Protein AF-A0A2P8HRX0-F1 (afdb_monomer_lite)

Radius of gyration: 15.25 Å; chains: 1; bounding box: 27×47×35 Å

Secondary structure (DSSP, 8-state):
--GGGTTSS-------HHHHHHHHT--TT--HHHHHHHHHHHHHHHHHHHHH---HHHHHHHHHHHHHHHHHHHHHHHTT--

Organism: Chitinophaga niastensis (NCBI:txid536980)

Structure (mmCIF, N/CA/C/O backbone):
data_AF-A0A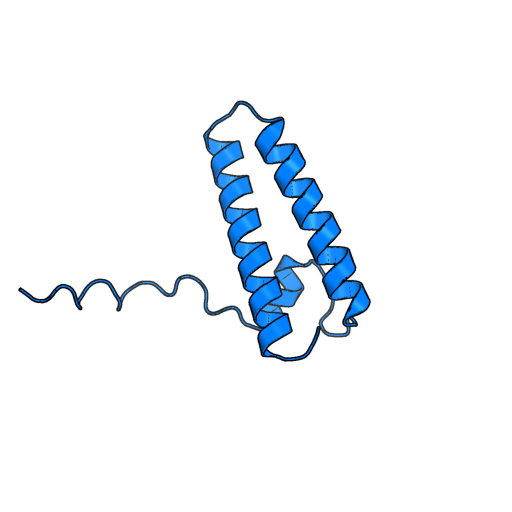2P8HRX0-F1
#
_entry.id   AF-A0A2P8HRX0-F1
#
loop_
_atom_site.group_PDB
_atom_site.id
_atom_site.type_symbol
_atom_site.label_atom_id
_atom_site.label_alt_id
_atom_site.label_comp_id
_atom_site.label_asym_id
_atom_site.label_entity_id
_atom_site.label_seq_id
_atom_site.pdbx_PDB_ins_code
_atom_site.Cartn_x
_atom_site.Cartn_y
_atom_site.Cartn_z
_atom_site.occupancy
_atom_site.B_iso_or_equiv
_atom_site.auth_seq_id
_atom_site.auth_comp_id
_atom_site.auth_asym_id
_atom_site.auth_atom_id
_atom_site.pdbx_PDB_model_num
ATOM 1 N N . MET A 1 1 ? -9.036 -38.208 -7.869 1.00 39.19 1 MET A N 1
ATOM 2 C CA . MET A 1 1 ? -7.825 -37.360 -7.895 1.00 39.19 1 MET A CA 1
ATOM 3 C C . MET A 1 1 ? -8.148 -36.085 -7.146 1.00 39.19 1 MET A C 1
ATOM 5 O O . MET A 1 1 ? -9.139 -35.443 -7.460 1.00 39.19 1 MET A O 1
ATOM 9 N N . ARG A 1 2 ? -7.415 -35.837 -6.062 1.00 44.81 2 ARG A N 1
ATOM 10 C CA . ARG A 1 2 ? -7.767 -34.909 -4.985 1.00 44.81 2 ARG A CA 1
ATOM 11 C C . ARG A 1 2 ? -6.996 -33.607 -5.221 1.00 44.81 2 ARG A C 1
ATOM 13 O O . ARG A 1 2 ? -5.835 -33.511 -4.842 1.00 44.81 2 ARG A O 1
ATOM 20 N N . TYR A 1 3 ? -7.627 -32.639 -5.883 1.00 40.72 3 TYR A N 1
ATOM 21 C CA . TYR A 1 3 ? -7.069 -31.294 -6.098 1.00 40.72 3 TYR A CA 1
ATOM 22 C C . TYR A 1 3 ? -7.061 -30.435 -4.810 1.00 40.72 3 TYR A C 1
ATOM 24 O O . TYR A 1 3 ? -6.746 -29.254 -4.854 1.00 40.72 3 TYR A O 1
ATOM 32 N N . ASP A 1 4 ? -7.345 -31.029 -3.645 1.00 50.22 4 ASP A N 1
ATOM 33 C CA . ASP A 1 4 ? -7.444 -30.333 -2.352 1.00 50.22 4 ASP A CA 1
ATOM 34 C C . ASP A 1 4 ? -6.099 -30.122 -1.633 1.00 50.22 4 ASP A C 1
ATOM 36 O O . ASP A 1 4 ? -6.050 -29.497 -0.574 1.00 50.22 4 ASP A O 1
ATOM 40 N N . TYR A 1 5 ? -4.992 -30.657 -2.159 1.00 43.97 5 TYR A N 1
ATOM 41 C CA . TYR A 1 5 ? -3.704 -30.654 -1.447 1.00 43.97 5 TYR A CA 1
ATOM 42 C C . TYR A 1 5 ? -2.864 -29.384 -1.630 1.00 43.97 5 TYR A C 1
ATOM 44 O O . TYR A 1 5 ? -1.935 -29.158 -0.859 1.00 43.97 5 TYR A O 1
ATOM 52 N N . TRP A 1 6 ? -3.216 -28.520 -2.584 1.00 39.16 6 TRP A N 1
ATOM 53 C CA . TRP A 1 6 ? -2.495 -27.265 -2.829 1.00 39.16 6 TRP A CA 1
ATOM 54 C C . TRP A 1 6 ? -3.084 -26.050 -2.100 1.00 39.16 6 TRP A C 1
ATOM 56 O O . TRP A 1 6 ? -2.458 -24.997 -2.073 1.00 39.16 6 TRP A O 1
ATOM 66 N N . LEU A 1 7 ? -4.223 -26.203 -1.415 1.00 47.34 7 LEU A N 1
ATOM 67 C CA . LEU A 1 7 ? -4.817 -25.151 -0.577 1.00 47.34 7 LEU A CA 1
ATOM 68 C C . LEU A 1 7 ? -4.251 -25.102 0.855 1.00 47.34 7 LEU A C 1
ATOM 70 O O . LEU A 1 7 ? -4.735 -24.320 1.669 1.00 47.34 7 LEU A O 1
ATOM 74 N N . LYS A 1 8 ? -3.253 -25.933 1.199 1.00 43.81 8 LYS A N 1
ATOM 75 C CA . LYS A 1 8 ? -2.781 -26.059 2.590 1.00 43.81 8 LYS A CA 1
ATOM 76 C C . LYS A 1 8 ? -1.394 -25.509 2.911 1.00 43.81 8 LYS A C 1
ATOM 78 O O . LYS A 1 8 ? -1.151 -25.324 4.098 1.00 43.81 8 LYS A O 1
ATOM 83 N N . HIS A 1 9 ? -0.495 -25.223 1.966 1.00 42.16 9 HIS A N 1
ATOM 84 C CA . HIS A 1 9 ? 0.915 -24.922 2.303 1.00 42.16 9 HIS A CA 1
ATOM 85 C C . HIS A 1 9 ? 1.505 -23.662 1.644 1.00 42.16 9 HIS A C 1
ATOM 87 O O . HIS A 1 9 ? 2.621 -23.687 1.143 1.00 42.16 9 HIS A O 1
ATOM 93 N N . THR A 1 10 ? 0.797 -22.536 1.763 1.00 39.69 10 THR A N 1
ATOM 94 C CA . THR A 1 10 ? 1.428 -21.213 1.952 1.00 39.69 10 THR A CA 1
ATOM 95 C C . THR A 1 10 ? 0.385 -20.247 2.515 1.00 39.69 10 THR A C 1
ATOM 97 O O . THR A 1 10 ? -0.667 -20.100 1.892 1.00 39.69 10 THR A O 1
ATOM 100 N N . PRO A 1 11 ? 0.619 -19.571 3.656 1.00 43.25 11 PRO A N 1
ATOM 101 C CA . PRO A 1 11 ? -0.195 -18.429 4.024 1.00 43.25 11 PRO A CA 1
ATOM 102 C C . PRO A 1 11 ? 0.175 -17.319 3.043 1.00 43.25 11 PRO A C 1
ATOM 104 O O . PRO A 1 11 ? 1.167 -16.616 3.227 1.00 43.25 11 PRO A O 1
ATOM 107 N N . ILE A 1 12 ? -0.596 -17.181 1.969 1.00 50.31 12 ILE A N 1
ATOM 108 C CA . ILE A 1 12 ? -0.643 -15.936 1.209 1.00 50.31 12 ILE A CA 1
ATOM 109 C C . ILE A 1 12 ? -1.306 -14.940 2.167 1.00 50.31 12 ILE A C 1
ATOM 111 O O . ILE A 1 12 ? -2.524 -14.827 2.233 1.00 50.31 12 ILE A O 1
ATOM 115 N N . THR A 1 13 ? -0.464 -14.387 3.043 1.00 54.78 13 THR A N 1
ATOM 116 C CA . THR A 1 13 ? -0.684 -13.210 3.885 1.00 54.78 13 THR A CA 1
ATOM 117 C C . THR A 1 13 ? -2.010 -13.196 4.638 1.00 54.78 13 THR A C 1
ATOM 119 O O . THR A 1 13 ? -2.976 -12.554 4.236 1.00 54.78 13 THR A O 1
ATOM 122 N N . MET A 1 14 ? -2.039 -13.826 5.817 1.00 65.94 14 MET A N 1
ATOM 123 C CA . MET A 1 14 ? -2.994 -13.402 6.839 1.00 65.94 14 MET A CA 1
ATOM 124 C C . MET A 1 14 ? -2.657 -11.945 7.181 1.00 65.94 14 MET A C 1
ATOM 126 O O . MET A 1 14 ? -1.700 -11.693 7.910 1.00 65.94 14 MET A O 1
ATOM 130 N N . ILE A 1 15 ? -3.382 -10.990 6.594 1.00 77.06 15 ILE A N 1
ATOM 131 C CA . ILE A 1 15 ? -3.237 -9.575 6.935 1.00 77.06 15 ILE A CA 1
ATOM 132 C C . ILE A 1 15 ? -3.617 -9.426 8.406 1.00 77.06 15 ILE A C 1
ATOM 134 O O . ILE A 1 15 ? -4.771 -9.624 8.794 1.00 77.06 15 ILE A O 1
ATOM 138 N N . THR A 1 16 ? -2.613 -9.144 9.231 1.00 88.00 16 THR A N 1
ATOM 139 C CA . THR A 1 16 ? -2.794 -8.707 10.613 1.00 88.00 16 THR A CA 1
ATOM 140 C C . THR A 1 16 ? -3.011 -7.200 10.634 1.00 88.00 16 THR A C 1
ATOM 142 O O . THR A 1 16 ? -2.686 -6.504 9.673 1.00 88.00 16 THR A O 1
ATOM 145 N N . GLU A 1 17 ? -3.562 -6.689 11.731 1.00 87.56 17 GLU A N 1
ATOM 146 C CA . GLU A 1 17 ? -3.793 -5.252 11.890 1.00 87.56 17 GLU A CA 1
ATOM 147 C C . GLU A 1 17 ? -2.477 -4.460 11.834 1.00 87.56 17 GLU A C 1
ATOM 149 O O . GLU A 1 17 ? -2.345 -3.550 11.022 1.00 87.56 17 GLU A O 1
ATOM 154 N N . GLU A 1 18 ? -1.461 -4.897 12.582 1.00 89.44 18 GLU A N 1
ATOM 155 C CA . GLU A 1 18 ? -0.101 -4.338 12.555 1.00 89.44 18 GLU A CA 1
ATOM 156 C C . GLU A 1 18 ? 0.481 -4.304 11.129 1.00 89.44 18 GLU A C 1
ATOM 158 O O . GLU A 1 18 ? 0.998 -3.286 10.668 1.00 89.44 18 GLU A O 1
ATOM 163 N N . ARG A 1 19 ? 0.343 -5.408 10.379 1.00 91.12 19 ARG A N 1
ATOM 164 C CA . ARG A 1 19 ? 0.815 -5.503 8.990 1.00 91.12 19 ARG A CA 1
ATOM 165 C C . ARG A 1 19 ? 0.065 -4.525 8.083 1.00 91.12 19 ARG A C 1
ATOM 167 O O . ARG A 1 19 ? 0.683 -3.926 7.207 1.00 91.12 19 ARG A O 1
ATOM 174 N N . ALA A 1 20 ? -1.241 -4.362 8.285 1.00 92.38 20 ALA A N 1
ATOM 175 C CA . ALA A 1 20 ? -2.075 -3.445 7.518 1.00 92.38 20 ALA A CA 1
ATOM 176 C C . ALA A 1 20 ? -1.645 -1.981 7.724 1.00 92.38 20 ALA A C 1
ATOM 178 O O . ALA A 1 20 ? -1.479 -1.248 6.746 1.00 92.38 20 ALA A O 1
ATOM 179 N N . PHE A 1 21 ? -1.374 -1.583 8.971 1.00 94.50 21 PHE A N 1
ATOM 180 C CA . PHE A 1 21 ? -0.819 -0.265 9.294 1.00 94.50 21 PHE A CA 1
ATOM 181 C C . PHE A 1 21 ? 0.584 -0.065 8.727 1.00 94.50 21 PHE A C 1
ATOM 183 O O . PHE A 1 21 ? 0.852 0.960 8.098 1.00 94.50 21 PHE A O 1
ATOM 190 N N . TYR A 1 22 ? 1.446 -1.076 8.838 1.00 94.44 22 TYR A N 1
ATOM 191 C CA . TYR A 1 22 ? 2.787 -1.050 8.259 1.00 94.44 22 TYR A CA 1
ATOM 192 C C . TYR A 1 22 ? 2.771 -0.836 6.737 1.00 94.44 22 TYR A C 1
ATOM 194 O O . TYR A 1 22 ? 3.525 -0.009 6.223 1.00 94.44 22 TYR A O 1
ATOM 202 N N . ILE A 1 23 ? 1.893 -1.538 6.010 1.00 93.81 23 ILE A N 1
ATOM 203 C CA . ILE A 1 23 ? 1.757 -1.402 4.549 1.00 93.81 23 ILE A CA 1
ATOM 204 C C . ILE A 1 23 ? 1.283 0.006 4.170 1.00 93.81 23 ILE A C 1
ATOM 206 O O . ILE A 1 23 ? 1.814 0.595 3.228 1.00 93.81 23 ILE A O 1
ATOM 210 N N . LEU A 1 24 ? 0.334 0.573 4.923 1.00 94.94 24 LEU A N 1
ATOM 211 C CA . LEU A 1 24 ? -0.099 1.958 4.725 1.00 94.94 24 LEU A CA 1
ATOM 212 C C . LEU A 1 24 ? 0.930 2.983 5.215 1.00 94.94 24 LEU A C 1
ATOM 214 O O . LEU A 1 24 ? 0.841 4.153 4.848 1.00 94.94 24 LEU A O 1
ATOM 218 N N . GLN A 1 25 ? 1.943 2.561 5.972 1.00 94.62 25 GLN A N 1
ATOM 219 C CA . GLN A 1 25 ? 2.899 3.451 6.632 1.00 94.62 25 GLN A CA 1
ATOM 220 C C . GLN A 1 25 ? 2.176 4.440 7.556 1.00 94.62 25 GLN A C 1
ATOM 222 O O . GLN A 1 25 ? 2.414 5.647 7.510 1.00 94.62 25 GLN A O 1
ATOM 227 N N . LEU A 1 26 ? 1.243 3.909 8.342 1.00 95.12 26 LEU A N 1
ATOM 228 C CA . LEU A 1 26 ? 0.446 4.636 9.320 1.00 95.12 26 LEU A CA 1
ATOM 229 C C . LEU A 1 26 ? 0.689 4.062 10.714 1.00 95.12 26 LEU A C 1
ATOM 231 O O . LEU A 1 26 ? 1.043 2.896 10.863 1.00 95.12 26 LEU A O 1
ATOM 235 N N . GLU A 1 27 ? 0.437 4.884 11.724 1.00 94.50 27 GLU A N 1
ATOM 236 C CA . GLU A 1 27 ? 0.332 4.435 13.112 1.00 94.50 27 GLU A CA 1
ATOM 237 C C . GLU A 1 27 ? -1.022 3.746 13.345 1.00 94.50 27 GLU A C 1
ATOM 239 O O . GLU A 1 27 ? -2.017 4.073 12.694 1.00 94.50 27 GLU A O 1
ATOM 244 N N . GLU A 1 28 ? -1.101 2.836 14.321 1.00 91.56 28 GLU A N 1
ATOM 245 C CA . GLU A 1 28 ? -2.343 2.101 14.635 1.00 91.56 28 GLU A CA 1
ATOM 246 C C . GLU A 1 28 ? -3.499 3.012 15.094 1.00 91.56 28 GLU A C 1
ATOM 248 O O . GLU A 1 28 ? -4.677 2.634 15.015 1.00 91.56 28 GLU A O 1
ATOM 253 N N . SER A 1 29 ? -3.168 4.230 15.539 1.00 93.38 29 SER A N 1
ATOM 254 C CA . SER A 1 29 ? -4.116 5.282 15.913 1.00 93.38 29 SER A CA 1
ATOM 255 C C . SER A 1 29 ? -4.733 6.020 14.722 1.00 93.38 29 SER A C 1
ATOM 257 O O . SER A 1 29 ? -5.546 6.916 14.945 1.00 93.38 29 SER A O 1
ATOM 259 N N . ALA A 1 30 ? -4.357 5.688 13.483 1.00 93.69 30 ALA A N 1
ATOM 260 C CA . ALA A 1 30 ? -4.886 6.362 12.307 1.00 93.69 30 ALA A CA 1
ATOM 261 C C . ALA A 1 30 ? -6.405 6.172 12.166 1.00 93.69 30 ALA A C 1
ATOM 263 O O . ALA A 1 30 ? -6.979 5.096 12.392 1.00 93.69 30 ALA A O 1
ATOM 264 N N . THR A 1 31 ? -7.044 7.267 11.780 1.00 95.38 31 THR A N 1
ATOM 265 C CA . THR A 1 31 ? -8.474 7.387 11.523 1.00 95.38 31 THR A CA 1
ATOM 266 C C . THR A 1 31 ? -8.859 6.772 10.179 1.00 95.38 31 THR A C 1
ATOM 268 O O . THR A 1 31 ? -8.021 6.521 9.313 1.00 95.38 31 THR A O 1
ATOM 271 N N . ALA A 1 32 ? -10.161 6.554 9.990 1.00 93.75 32 ALA A N 1
ATOM 272 C CA . ALA A 1 32 ? -10.719 6.060 8.735 1.00 93.75 32 ALA A CA 1
ATOM 273 C C . ALA A 1 32 ? -10.299 6.925 7.531 1.00 93.75 32 ALA A C 1
ATOM 275 O O . ALA A 1 32 ? -9.862 6.400 6.507 1.00 93.75 32 ALA A O 1
ATOM 276 N N . ASP A 1 33 ? -10.371 8.249 7.679 1.00 95.44 33 ASP A N 1
ATOM 277 C CA . ASP A 1 33 ? -10.029 9.197 6.618 1.00 95.44 33 ASP A CA 1
ATOM 278 C C . ASP A 1 33 ? -8.535 9.148 6.274 1.00 95.44 33 ASP A C 1
ATOM 280 O O . ASP A 1 33 ? -8.171 9.165 5.098 1.00 95.44 33 ASP A O 1
ATOM 284 N N . GLU A 1 34 ? -7.663 9.015 7.278 1.00 96.12 34 GLU A N 1
ATOM 285 C CA . GLU A 1 34 ? -6.219 8.848 7.070 1.00 96.12 34 GLU A CA 1
ATOM 286 C C . GLU A 1 34 ? -5.900 7.531 6.356 1.00 96.12 34 GLU A C 1
ATOM 288 O O . GLU A 1 34 ? -5.075 7.515 5.441 1.00 96.12 34 GLU A O 1
ATOM 293 N N . ILE A 1 35 ? -6.588 6.442 6.717 1.00 95.81 35 ILE A N 1
ATOM 294 C CA . ILE A 1 35 ? -6.460 5.134 6.059 1.00 95.81 35 ILE A CA 1
ATOM 295 C C . ILE A 1 35 ? -6.839 5.241 4.577 1.00 95.81 35 ILE A C 1
ATOM 297 O O . ILE A 1 35 ? -6.069 4.809 3.716 1.00 95.81 35 ILE A O 1
ATOM 301 N N . VAL A 1 36 ? -7.993 5.842 4.262 1.00 96.56 36 VAL A N 1
ATOM 302 C CA . VAL A 1 36 ? -8.466 6.000 2.875 1.00 96.56 36 VAL A CA 1
ATOM 303 C C . VAL A 1 36 ? -7.538 6.912 2.079 1.00 96.56 36 VAL A C 1
ATOM 305 O O . VAL A 1 36 ? -7.096 6.539 0.991 1.00 96.56 36 VAL A O 1
ATOM 308 N N . ALA A 1 37 ? -7.195 8.083 2.621 1.00 97.25 37 ALA A N 1
ATOM 309 C CA . ALA A 1 37 ? -6.311 9.029 1.950 1.00 97.25 37 ALA A CA 1
ATOM 310 C C . ALA A 1 37 ? -4.950 8.393 1.645 1.00 97.25 37 ALA A C 1
ATOM 312 O O . ALA A 1 37 ? -4.405 8.552 0.550 1.00 97.25 37 ALA A O 1
ATOM 313 N N . ARG A 1 38 ? -4.406 7.628 2.597 1.00 97.38 38 ARG A N 1
ATOM 314 C CA . ARG A 1 38 ? -3.108 6.984 2.426 1.00 97.38 38 ARG A CA 1
ATOM 315 C C . ARG A 1 38 ? -3.142 5.849 1.412 1.00 97.38 38 ARG A C 1
ATOM 317 O O . ARG A 1 38 ? -2.210 5.738 0.614 1.00 97.38 38 ARG A O 1
ATOM 324 N N . TYR A 1 39 ? -4.211 5.056 1.415 1.00 97.06 39 TYR A N 1
ATOM 325 C CA . TYR A 1 39 ? -4.455 4.029 0.408 1.00 97.06 39 TYR A CA 1
ATOM 326 C C . TYR A 1 39 ? -4.463 4.622 -1.008 1.00 97.06 39 TYR A C 1
ATOM 328 O O . TYR A 1 39 ? -3.709 4.151 -1.859 1.00 97.06 39 TYR A O 1
ATOM 336 N N . GLU A 1 40 ? -5.225 5.693 -1.252 1.00 97.25 40 GLU A N 1
ATOM 337 C CA . GLU A 1 40 ? -5.304 6.313 -2.584 1.00 97.25 40 GLU A CA 1
ATOM 338 C C . GLU A 1 40 ? -3.946 6.872 -3.039 1.00 97.25 40 GLU 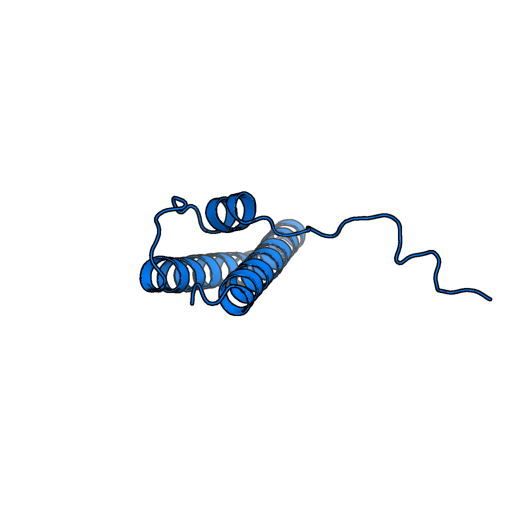A C 1
ATOM 340 O O . GLU A 1 40 ? -3.516 6.628 -4.169 1.00 97.25 40 GLU A O 1
ATOM 345 N N . ILE A 1 41 ? -3.204 7.533 -2.139 1.00 97.75 41 ILE A N 1
ATOM 346 C CA . ILE A 1 41 ? -1.855 8.044 -2.439 1.00 97.75 41 ILE A CA 1
ATOM 347 C C . ILE A 1 41 ? -0.913 6.908 -2.857 1.00 97.75 41 ILE A C 1
ATOM 349 O O . ILE A 1 41 ? -0.225 7.017 -3.875 1.00 97.75 41 ILE A O 1
ATOM 353 N N . LEU A 1 42 ? -0.852 5.822 -2.080 1.00 97.50 42 LEU A N 1
ATOM 354 C CA . LEU A 1 42 ? 0.043 4.697 -2.370 1.00 97.50 42 LEU A CA 1
ATOM 355 C C . LEU A 1 42 ? -0.364 3.971 -3.655 1.00 97.50 42 LEU A C 1
ATOM 357 O O . LEU A 1 42 ? 0.496 3.602 -4.458 1.00 97.50 42 LEU A O 1
ATOM 361 N N . LYS A 1 43 ? -1.668 3.817 -3.890 1.00 96.50 43 LYS A N 1
ATOM 362 C CA . LYS A 1 43 ? -2.210 3.182 -5.091 1.00 96.50 43 LYS A CA 1
ATOM 363 C C . LYS A 1 43 ? -1.812 3.934 -6.353 1.00 96.50 43 LYS A C 1
ATOM 365 O O . LYS A 1 43 ? -1.322 3.314 -7.304 1.00 96.50 43 LYS A O 1
ATOM 370 N N . ASP A 1 44 ? -1.965 5.255 -6.343 1.00 97.56 44 ASP A N 1
ATOM 371 C CA . ASP A 1 44 ? -1.567 6.117 -7.452 1.00 97.56 44 ASP A CA 1
ATOM 372 C C . ASP A 1 44 ? -0.050 6.102 -7.666 1.00 97.56 44 ASP A C 1
ATOM 374 O O . ASP A 1 44 ? 0.405 5.985 -8.807 1.00 97.56 44 ASP A O 1
ATOM 378 N N . GLN A 1 45 ? 0.743 6.135 -6.589 1.00 96.38 45 GLN A N 1
ATOM 379 C CA . GLN A 1 45 ? 2.203 6.026 -6.667 1.00 96.38 45 GLN A CA 1
ATOM 380 C C . GLN A 1 45 ? 2.644 4.705 -7.306 1.00 96.38 45 GLN A C 1
ATOM 382 O O . GLN A 1 45 ? 3.458 4.704 -8.232 1.00 96.38 45 GLN A O 1
ATOM 387 N N . TYR A 1 46 ? 2.097 3.576 -6.854 1.00 95.88 46 TYR A N 1
ATOM 388 C CA . TYR A 1 46 ? 2.450 2.265 -7.399 1.00 95.88 46 TYR A CA 1
ATOM 389 C C . TYR A 1 46 ? 1.981 2.101 -8.841 1.00 95.88 46 TYR A C 1
ATOM 391 O O . TYR A 1 46 ? 2.708 1.515 -9.645 1.00 95.88 46 TYR A O 1
ATOM 399 N N . ARG A 1 47 ? 0.810 2.653 -9.192 1.00 94.94 47 ARG A N 1
ATOM 400 C CA . ARG A 1 47 ? 0.318 2.662 -10.576 1.00 94.94 47 ARG A CA 1
ATOM 401 C C . ARG A 1 47 ? 1.281 3.419 -11.476 1.00 94.94 47 ARG A C 1
ATOM 403 O O . ARG A 1 47 ? 1.732 2.862 -12.468 1.00 94.94 47 ARG A O 1
ATOM 410 N N . LYS A 1 48 ? 1.641 4.642 -11.085 1.00 96.31 48 LYS A N 1
ATOM 411 C CA . LYS A 1 48 ? 2.542 5.497 -11.857 1.00 96.31 48 LYS A CA 1
ATOM 412 C C . LYS A 1 48 ? 3.879 4.806 -12.128 1.00 96.31 48 LYS A C 1
ATOM 414 O O . LYS A 1 48 ? 4.291 4.712 -13.275 1.00 96.31 48 LYS A O 1
A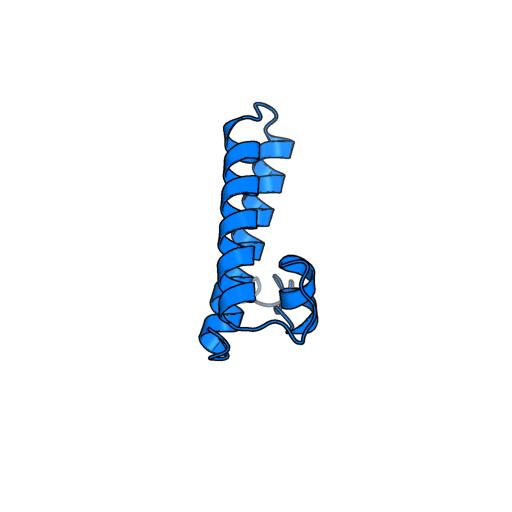TOM 419 N N . ILE A 1 49 ? 4.509 4.236 -11.098 1.00 94.25 49 ILE A N 1
ATOM 420 C CA . ILE A 1 49 ? 5.807 3.563 -11.259 1.00 94.25 49 ILE A CA 1
ATOM 421 C C . ILE A 1 49 ? 5.688 2.322 -12.151 1.00 94.25 49 ILE A C 1
ATOM 423 O O . ILE A 1 49 ? 6.548 2.093 -12.997 1.00 94.25 49 ILE A O 1
ATOM 427 N N . LYS A 1 50 ? 4.624 1.526 -11.988 1.00 93.44 50 LYS A N 1
ATOM 428 C CA . LYS A 1 50 ? 4.378 0.340 -12.819 1.00 93.44 50 LYS A CA 1
ATOM 429 C C . LYS A 1 50 ? 4.186 0.695 -14.296 1.00 93.44 50 LYS A C 1
ATOM 431 O O . LYS A 1 50 ? 4.634 -0.065 -15.152 1.00 93.44 50 LYS A O 1
ATOM 436 N N . ASP A 1 51 ? 3.500 1.795 -14.579 1.00 93.69 51 ASP A N 1
ATOM 437 C CA . ASP A 1 51 ? 3.161 2.194 -15.945 1.00 93.69 51 ASP A CA 1
ATOM 438 C C . ASP A 1 51 ? 4.337 2.905 -16.641 1.00 93.69 51 ASP A C 1
ATOM 440 O O . ASP A 1 51 ? 4.509 2.761 -17.848 1.00 93.69 51 ASP A O 1
ATOM 444 N N . GLU A 1 52 ? 5.176 3.619 -15.884 1.00 95.31 52 GLU A N 1
ATOM 445 C CA . GLU A 1 52 ? 6.349 4.342 -16.400 1.00 95.31 52 GLU A CA 1
ATOM 446 C C . GLU A 1 52 ? 7.607 3.466 -16.532 1.00 95.31 52 GLU A C 1
ATOM 448 O O . GLU A 1 52 ? 8.550 3.843 -17.225 1.00 95.31 52 GLU A O 1
ATOM 453 N N . THR A 1 53 ? 7.661 2.306 -15.869 1.00 93.69 53 THR A N 1
ATOM 454 C CA . THR A 1 53 ? 8.843 1.433 -15.899 1.00 93.69 53 THR A CA 1
ATOM 455 C C . THR A 1 53 ? 8.756 0.383 -17.006 1.00 93.69 53 THR A C 1
ATOM 457 O O . THR A 1 53 ? 7.787 -0.366 -17.111 1.00 93.69 53 THR A O 1
ATOM 460 N N . GLU A 1 54 ? 9.796 0.293 -17.835 1.00 92.19 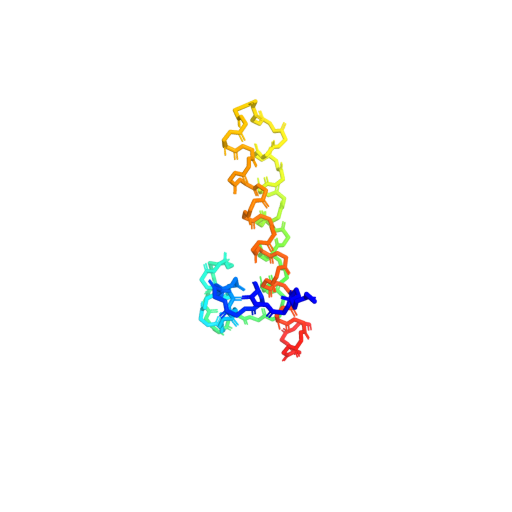54 GLU A N 1
ATOM 461 C CA . GLU A 1 54 ? 9.897 -0.728 -18.887 1.00 92.19 54 GLU A CA 1
ATOM 462 C C . GLU A 1 54 ? 10.408 -2.075 -18.348 1.00 92.19 54 GLU A C 1
ATOM 464 O O . GLU A 1 54 ? 10.073 -3.132 -18.889 1.00 92.19 54 GLU A O 1
ATOM 469 N N . ASP A 1 55 ? 11.176 -2.054 -17.251 1.00 96.12 55 ASP A N 1
ATOM 470 C CA . ASP A 1 55 ? 11.748 -3.252 -16.637 1.00 96.12 55 ASP A CA 1
ATOM 471 C C . ASP A 1 55 ? 10.649 -4.158 -16.068 1.00 96.12 55 ASP A C 1
ATOM 473 O O . ASP A 1 55 ? 9.993 -3.845 -15.071 1.00 96.12 55 ASP A O 1
ATOM 477 N N . LEU A 1 56 ? 10.473 -5.330 -16.683 1.00 94.69 56 LEU A N 1
ATOM 478 C CA . LEU A 1 56 ? 9.420 -6.283 -16.330 1.00 94.69 56 LEU A CA 1
ATOM 479 C C . LEU A 1 56 ? 9.479 -6.717 -14.862 1.00 94.69 56 LEU A C 1
ATOM 481 O O . LEU A 1 56 ? 8.434 -6.944 -14.248 1.00 94.69 56 LEU A O 1
ATOM 485 N N . ARG A 1 57 ? 10.679 -6.817 -14.276 1.00 95.56 57 ARG A N 1
ATOM 486 C CA . ARG A 1 57 ? 10.836 -7.201 -12.869 1.00 95.56 57 ARG A CA 1
ATOM 487 C C . ARG A 1 57 ? 10.302 -6.110 -11.944 1.00 95.56 57 ARG A C 1
ATOM 489 O O . ARG A 1 57 ? 9.572 -6.415 -11.001 1.00 95.56 57 ARG A O 1
ATOM 496 N N . THR A 1 58 ? 10.632 -4.856 -12.231 1.00 93.44 58 THR A N 1
ATOM 497 C CA . THR A 1 58 ? 10.124 -3.691 -11.505 1.00 93.44 58 THR A CA 1
ATOM 498 C C . THR A 1 58 ? 8.611 -3.575 -11.670 1.00 93.44 58 THR A C 1
ATOM 500 O O . THR A 1 58 ? 7.905 -3.441 -10.670 1.00 93.44 58 THR A O 1
ATOM 503 N N . ARG A 1 59 ? 8.080 -3.749 -12.888 1.00 95.38 59 ARG A N 1
ATOM 504 C CA . ARG A 1 59 ? 6.626 -3.774 -13.133 1.00 95.38 59 ARG A CA 1
ATOM 505 C C . ARG A 1 59 ? 5.921 -4.823 -12.277 1.00 95.38 59 ARG A C 1
ATOM 507 O O . ARG A 1 59 ? 4.945 -4.504 -11.601 1.00 95.38 59 ARG A O 1
ATOM 514 N N . LEU A 1 60 ? 6.431 -6.057 -12.272 1.00 95.81 60 LEU A N 1
ATOM 515 C CA . LEU A 1 60 ? 5.856 -7.150 -11.489 1.00 95.81 60 LEU A CA 1
ATOM 516 C C . LEU A 1 60 ? 5.900 -6.853 -9.986 1.00 95.81 60 LEU A C 1
ATOM 518 O O . LEU A 1 60 ? 4.909 -7.065 -9.292 1.00 95.81 60 LEU A O 1
ATOM 522 N N . ALA A 1 61 ? 7.015 -6.321 -9.482 1.00 95.62 61 ALA A N 1
ATOM 523 C CA . ALA A 1 61 ? 7.138 -5.943 -8.078 1.00 95.62 61 ALA A CA 1
ATOM 524 C C . ALA A 1 61 ? 6.090 -4.894 -7.666 1.00 95.62 61 ALA A C 1
ATOM 526 O O . ALA A 1 61 ? 5.458 -5.038 -6.621 1.00 95.62 61 ALA A O 1
ATOM 527 N N . TYR A 1 62 ? 5.856 -3.868 -8.490 1.00 95.56 62 TYR A N 1
ATOM 528 C CA . TYR A 1 62 ? 4.830 -2.862 -8.198 1.00 95.56 62 TYR A CA 1
AT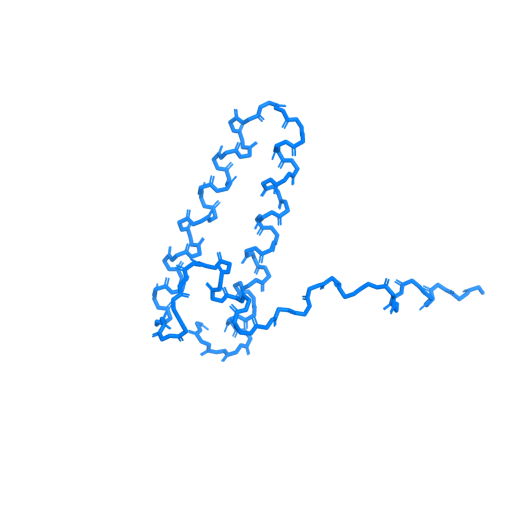OM 529 C C . TYR A 1 62 ? 3.404 -3.381 -8.388 1.00 95.56 62 TYR A C 1
ATOM 531 O O . TYR A 1 62 ? 2.516 -2.976 -7.644 1.00 95.56 62 TYR A O 1
ATOM 539 N N . GLN A 1 63 ? 3.177 -4.326 -9.300 1.00 94.62 63 GLN A N 1
ATOM 540 C CA . GLN A 1 63 ? 1.893 -5.019 -9.395 1.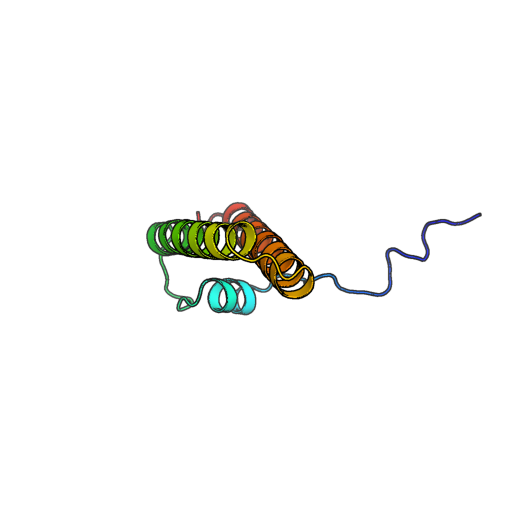00 94.62 63 GLN A CA 1
ATOM 541 C C . GLN A 1 63 ? 1.587 -5.828 -8.125 1.00 94.62 63 GLN A C 1
ATOM 543 O O . GLN A 1 63 ? 0.466 -5.771 -7.628 1.00 94.62 63 GLN A O 1
ATOM 548 N N . LEU A 1 64 ? 2.574 -6.530 -7.559 1.00 94.62 64 LEU A N 1
ATOM 549 C CA . LEU A 1 64 ? 2.403 -7.251 -6.292 1.00 94.62 64 LEU A CA 1
ATOM 550 C C . LEU A 1 64 ? 2.119 -6.299 -5.123 1.00 94.62 64 LEU A C 1
ATOM 552 O O . LEU A 1 64 ? 1.253 -6.591 -4.305 1.00 94.62 64 LEU A O 1
ATOM 556 N N . LYS A 1 65 ? 2.779 -5.133 -5.080 1.00 94.69 65 LYS A N 1
ATOM 557 C CA . LYS A 1 65 ? 2.484 -4.092 -4.081 1.00 94.69 65 LYS A CA 1
ATOM 558 C C . LYS A 1 65 ? 1.061 -3.543 -4.190 1.00 94.69 65 LYS A C 1
ATOM 560 O O . LYS A 1 65 ? 0.450 -3.265 -3.167 1.00 94.69 65 LYS A O 1
ATOM 565 N N . GLN A 1 66 ? 0.528 -3.385 -5.406 1.00 95.12 66 GLN A N 1
ATOM 566 C CA . GLN A 1 66 ? -0.869 -2.974 -5.598 1.00 95.12 66 GLN A CA 1
ATOM 567 C C . GLN A 1 66 ? -1.845 -4.016 -5.046 1.00 95.12 66 GLN A C 1
ATOM 569 O O . GLN A 1 66 ? -2.781 -3.647 -4.351 1.00 95.12 66 GLN A O 1
ATOM 574 N N . ILE A 1 67 ? -1.591 -5.303 -5.302 1.00 93.69 67 ILE A N 1
ATOM 575 C CA . ILE A 1 67 ? -2.422 -6.396 -4.778 1.00 93.69 67 ILE A CA 1
ATOM 576 C C . ILE A 1 67 ? -2.380 -6.418 -3.241 1.00 93.69 67 ILE A C 1
ATOM 578 O O . ILE A 1 67 ? -3.430 -6.451 -2.610 1.00 93.69 67 ILE A O 1
ATOM 582 N N . GLU A 1 68 ? -1.188 -6.323 -2.636 1.00 94.00 68 GLU A N 1
ATOM 583 C CA . GLU A 1 68 ? -1.037 -6.275 -1.170 1.00 94.00 68 GLU A CA 1
ATOM 584 C C . GLU A 1 68 ? -1.778 -5.065 -0.564 1.00 94.00 68 GLU A C 1
ATOM 586 O O . GLU A 1 68 ? -2.433 -5.184 0.472 1.00 94.00 68 GLU A O 1
ATOM 591 N N . LEU A 1 69 ? -1.729 -3.909 -1.233 1.00 95.50 69 LEU A N 1
ATOM 592 C CA . LEU A 1 69 ? -2.429 -2.696 -0.811 1.00 95.50 69 LEU A CA 1
ATOM 593 C C . LEU A 1 69 ? -3.962 -2.828 -0.908 1.00 95.50 69 LEU A C 1
ATOM 595 O O . LEU A 1 69 ? -4.673 -2.401 0.005 1.00 95.50 69 LEU A O 1
ATOM 599 N N . ASP A 1 70 ? -4.474 -3.437 -1.979 1.00 94.81 70 ASP A N 1
ATOM 600 C CA . ASP A 1 70 ? -5.908 -3.690 -2.157 1.00 94.81 70 ASP A CA 1
ATOM 601 C C . ASP A 1 70 ? -6.433 -4.686 -1.104 1.00 94.81 70 ASP A C 1
ATOM 603 O O . ASP A 1 70 ? -7.506 -4.479 -0.525 1.00 94.81 70 ASP A O 1
ATOM 607 N N . ASP A 1 71 ? -5.659 -5.726 -0.778 1.00 93.06 71 ASP A N 1
ATOM 608 C CA . ASP A 1 71 ? -6.012 -6.682 0.277 1.00 93.06 71 ASP A CA 1
ATOM 609 C C . ASP A 1 71 ? -6.089 -6.001 1.660 1.00 93.06 71 ASP A C 1
ATOM 611 O O . ASP A 1 71 ? -7.002 -6.285 2.447 1.00 93.06 71 ASP A O 1
ATOM 615 N N . VAL A 1 72 ? -5.185 -5.055 1.954 1.00 93.06 72 VAL A N 1
ATOM 616 C CA . VAL A 1 72 ? -5.220 -4.234 3.182 1.00 93.06 72 VAL A CA 1
ATOM 617 C C . VAL A 1 72 ? -6.475 -3.368 3.246 1.00 93.06 72 VAL A C 1
ATOM 619 O O . VAL A 1 72 ? -7.125 -3.284 4.292 1.00 93.06 72 VAL A O 1
ATOM 622 N N . PHE A 1 73 ? -6.867 -2.759 2.132 1.00 93.25 73 PHE A N 1
ATOM 623 C CA . PHE A 1 73 ? -8.092 -1.968 2.079 1.00 93.25 73 PHE A CA 1
ATOM 624 C C . PHE A 1 73 ? -9.335 -2.833 2.350 1.00 93.25 73 PHE A C 1
ATOM 626 O O . PHE A 1 73 ? -10.202 -2.471 3.152 1.00 93.25 73 PHE A O 1
ATOM 633 N N . ILE A 1 74 ? -9.396 -4.028 1.753 1.00 92.06 74 ILE A N 1
ATOM 634 C CA . ILE A 1 74 ? -10.464 -5.005 2.010 1.00 92.06 74 ILE A CA 1
ATOM 635 C C . ILE A 1 74 ? -10.472 -5.435 3.484 1.00 92.06 74 ILE A C 1
ATOM 637 O O . ILE A 1 74 ? -11.549 -5.585 4.070 1.00 92.06 74 ILE A O 1
ATOM 641 N N . TYR A 1 75 ? -9.302 -5.615 4.101 1.00 92.44 75 TYR A N 1
ATOM 642 C CA . TYR A 1 75 ? -9.185 -5.927 5.525 1.00 92.44 75 TYR A CA 1
ATOM 643 C C . TYR A 1 75 ? -9.828 -4.842 6.400 1.00 92.44 75 TYR A C 1
ATOM 645 O O . TYR A 1 75 ? -10.704 -5.160 7.210 1.00 92.44 75 TYR A O 1
ATOM 653 N N . PHE A 1 76 ? -9.467 -3.569 6.203 1.00 92.38 76 PHE A N 1
ATOM 654 C CA . PHE A 1 76 ? -10.025 -2.470 6.998 1.00 92.38 76 PHE A CA 1
ATOM 655 C C . PHE A 1 76 ? -11.536 -2.304 6.791 1.00 92.38 76 PHE A C 1
ATOM 657 O O . PHE A 1 76 ? -12.263 -2.131 7.774 1.00 92.38 76 PHE A O 1
ATOM 664 N N . ARG A 1 77 ? -12.035 -2.480 5.555 1.00 91.69 77 ARG A N 1
ATOM 665 C CA . ARG A 1 77 ? -13.482 -2.514 5.262 1.00 91.69 77 ARG A CA 1
ATOM 666 C C . ARG A 1 77 ? -14.200 -3.623 6.027 1.00 91.69 77 ARG A C 1
ATOM 668 O O . ARG A 1 77 ? -15.248 -3.395 6.622 1.00 91.69 77 ARG A O 1
ATOM 675 N N . ARG A 1 78 ? -13.641 -4.839 6.053 1.00 91.12 78 ARG A N 1
ATOM 676 C CA . ARG A 1 78 ? -14.227 -5.975 6.794 1.00 91.12 78 ARG A CA 1
ATOM 677 C C . ARG A 1 78 ? -14.233 -5.753 8.306 1.00 91.12 78 ARG A C 1
ATOM 679 O O . ARG A 1 78 ? -15.097 -6.293 8.991 1.00 91.12 78 ARG A O 1
ATOM 686 N N . LYS A 1 79 ? -13.284 -4.969 8.822 1.00 89.94 79 LYS A N 1
ATOM 687 C CA . LYS A 1 79 ? -13.192 -4.579 10.235 1.00 89.94 79 LYS A CA 1
ATOM 688 C C . LYS A 1 79 ? -14.027 -3.349 10.596 1.00 89.94 79 LYS A C 1
ATOM 690 O O . LYS A 1 79 ? -14.012 -2.968 11.759 1.00 89.94 79 LYS A O 1
ATOM 695 N N . GLN A 1 80 ? -14.751 -2.756 9.641 1.00 85.69 80 GLN A N 1
ATOM 696 C CA . GLN A 1 80 ? -15.521 -1.518 9.832 1.00 85.69 80 GLN A CA 1
ATOM 697 C C . GLN A 1 80 ? -14.665 -0.351 10.354 1.00 85.69 80 GLN A C 1
ATOM 699 O O . GLN A 1 80 ? -15.157 0.523 11.062 1.00 85.69 80 GLN A O 1
ATOM 704 N N . ARG A 1 81 ? -13.366 -0.344 10.021 1.00 78.19 81 ARG A N 1
ATOM 705 C CA . ARG A 1 81 ? -12.471 0.790 10.301 1.00 78.19 81 ARG A CA 1
ATOM 706 C C . ARG A 1 81 ? -12.539 1.867 9.210 1.00 78.19 81 ARG A C 1
ATOM 708 O O . ARG A 1 81 ? -11.990 2.940 9.425 1.00 78.19 81 ARG A O 1
ATOM 715 N N . ILE A 1 82 ? -13.201 1.564 8.085 1.00 81.81 82 ILE A N 1
ATOM 716 C CA . ILE A 1 82 ? -13.549 2.408 6.922 1.00 81.81 82 ILE A CA 1
ATOM 717 C C . ILE A 1 82 ? -14.823 1.864 6.249 1.00 81.81 82 ILE A C 1
ATOM 719 O O . ILE A 1 82 ? -15.221 0.723 6.580 1.00 81.81 82 ILE A O 1
#

pLDDT: mean 85.4, std 18.42, range [39.16, 97.75]

Foldseek 3Di:
DDPPPVVPPDPPDPDDLVNLCVLLVHDSPDALVSSVVSLVVLLVVLVVQLVPDPPPVSVVVSVVSNVVSVVSVVVCVVVVSD

Sequence (82 aa):
MRYDYWLKHTPITMITEERAFYILQLEESATADEIVARYEILKDQYRKIKDETEDLRTRLAYQLKQIELDDVFIYFRRKQRI